Protein AF-A0A539EE21-F1 (afdb_monomer_lite)

Radius of gyration: 23.89 Å; chains: 1; bounding box: 39×32×84 Å

Structure (mmCIF, N/CA/C/O backbone):
data_AF-A0A539EE21-F1
#
_entry.id   AF-A0A539EE21-F1
#
loop_
_atom_site.group_PDB
_atom_site.id
_atom_site.type_symbol
_atom_site.label_atom_id
_atom_site.label_alt_id
_atom_site.label_comp_id
_atom_site.label_asym_id
_atom_site.label_entity_id
_atom_site.label_seq_id
_atom_site.pdbx_PDB_ins_code
_atom_site.Cartn_x
_atom_site.Cartn_y
_atom_site.Cartn_z
_atom_site.occupancy
_atom_site.B_iso_or_equiv
_atom_site.auth_seq_id
_atom_site.auth_comp_id
_atom_site.auth_asym_id
_atom_site.auth_atom_id
_atom_site.pdbx_PDB_model_num
ATOM 1 N N . MET A 1 1 ? 19.973 -22.172 -53.135 1.00 53.59 1 MET A N 1
ATOM 2 C CA . MET A 1 1 ? 18.791 -21.287 -53.219 1.00 53.5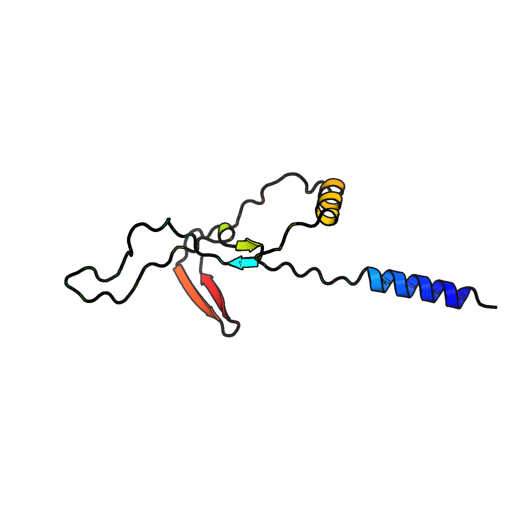9 1 MET A CA 1
ATOM 3 C C . MET A 1 1 ? 18.082 -21.280 -51.858 1.00 53.59 1 MET A C 1
ATOM 5 O O . MET A 1 1 ? 16.941 -21.700 -51.771 1.00 53.59 1 MET A O 1
ATOM 9 N N . SER A 1 2 ? 18.777 -20.885 -50.775 1.00 61.28 2 SER A N 1
ATOM 10 C CA . SER A 1 2 ? 18.301 -21.163 -49.394 1.00 61.28 2 SER A CA 1
ATOM 11 C C . SER A 1 2 ? 18.594 -20.060 -48.361 1.00 61.28 2 SER A C 1
ATOM 13 O O . SER A 1 2 ? 18.146 -20.152 -47.224 1.00 61.28 2 SER A O 1
ATOM 15 N N . TYR A 1 3 ? 19.300 -18.991 -48.745 1.00 65.31 3 TYR A N 1
ATOM 16 C CA . TYR A 1 3 ? 19.628 -17.865 -47.864 1.00 65.31 3 TYR A CA 1
ATOM 17 C C . TYR A 1 3 ? 18.427 -17.055 -47.337 1.00 65.31 3 TYR A C 1
ATOM 19 O O . TYR A 1 3 ? 18.481 -16.678 -46.167 1.00 65.31 3 TYR A O 1
ATOM 27 N N . PRO A 1 4 ? 17.337 -16.800 -48.102 1.00 74.88 4 PRO A N 1
ATOM 28 C CA . PRO A 1 4 ? 16.246 -15.987 -47.569 1.00 74.88 4 PRO A CA 1
ATOM 29 C C . PRO A 1 4 ? 15.528 -16.708 -46.424 1.00 74.88 4 PRO A C 1
ATOM 31 O O . PRO A 1 4 ? 15.284 -16.100 -45.390 1.00 74.88 4 PRO A O 1
ATOM 34 N N . LEU A 1 5 ? 15.281 -18.018 -46.547 1.00 70.38 5 LEU A N 1
ATOM 35 C CA . LEU A 1 5 ? 14.618 -18.811 -45.505 1.00 70.38 5 LEU A CA 1
ATOM 36 C C . LEU A 1 5 ? 15.420 -18.825 -44.192 1.00 70.38 5 LEU A C 1
ATOM 38 O O . LEU A 1 5 ? 14.845 -18.743 -43.111 1.00 70.38 5 LEU A O 1
ATOM 42 N N . MET A 1 6 ? 16.751 -18.881 -44.291 1.00 74.25 6 MET A N 1
ATOM 43 C CA . MET A 1 6 ? 17.645 -18.889 -43.131 1.00 74.25 6 MET A CA 1
ATOM 44 C C . MET A 1 6 ? 17.690 -17.524 -42.423 1.00 74.25 6 MET A C 1
ATOM 46 O O . MET A 1 6 ? 17.744 -17.480 -41.197 1.00 74.25 6 MET A O 1
ATOM 50 N N . LEU A 1 7 ? 17.587 -16.421 -43.175 1.00 77.06 7 LEU A N 1
ATOM 51 C CA . LEU A 1 7 ? 17.524 -15.062 -42.626 1.00 77.06 7 LEU A CA 1
ATOM 52 C C . LEU A 1 7 ? 16.194 -14.796 -41.893 1.00 77.06 7 LEU A C 1
ATOM 54 O O . LEU A 1 7 ? 16.193 -14.259 -40.786 1.00 77.06 7 LEU A O 1
ATOM 58 N N . TRP A 1 8 ? 15.067 -15.231 -42.471 1.00 79.00 8 TRP A N 1
ATOM 59 C CA . TRP A 1 8 ? 13.746 -15.128 -41.836 1.00 79.00 8 TRP A CA 1
ATOM 60 C C . TRP A 1 8 ? 13.654 -15.969 -40.559 1.00 79.00 8 TRP A C 1
ATOM 62 O O . TRP A 1 8 ? 13.082 -15.517 -39.568 1.00 79.00 8 TRP A O 1
ATOM 72 N N . LEU A 1 9 ? 14.270 -17.157 -40.549 1.00 80.38 9 LEU A N 1
ATOM 73 C CA . LEU A 1 9 ? 14.337 -18.005 -39.359 1.00 80.38 9 LEU A CA 1
ATOM 74 C C . LEU A 1 9 ? 15.139 -17.330 -38.232 1.00 80.38 9 LEU A C 1
ATOM 76 O O . LEU A 1 9 ? 14.707 -17.340 -37.082 1.00 80.38 9 LEU A O 1
ATOM 80 N N . GLN A 1 10 ? 16.273 -16.697 -38.558 1.00 80.06 10 GLN A N 1
ATOM 81 C CA . GLN A 1 10 ? 17.087 -15.973 -37.576 1.00 80.06 10 GLN A CA 1
ATOM 82 C C . GLN A 1 10 ? 16.371 -14.740 -37.009 1.00 80.06 10 GLN A C 1
ATOM 84 O O . GLN A 1 10 ? 16.411 -14.524 -35.798 1.00 80.06 10 GLN A O 1
ATOM 89 N N . MET A 1 11 ? 15.666 -13.968 -37.844 1.00 79.38 11 MET A N 1
ATOM 90 C CA . MET A 1 11 ? 14.853 -12.841 -37.367 1.00 79.38 11 MET A CA 1
ATOM 91 C C . MET A 1 11 ? 13.679 -13.301 -36.497 1.00 79.38 11 MET A C 1
ATOM 93 O O . MET A 1 11 ? 13.437 -12.710 -35.447 1.00 79.38 11 MET A O 1
ATOM 97 N N . GLY A 1 12 ? 12.991 -14.381 -36.886 1.00 83.00 12 GLY A N 1
ATOM 98 C CA . GLY A 1 12 ? 11.898 -14.953 -36.098 1.00 83.00 12 GLY A CA 1
ATOM 99 C C . GLY A 1 12 ? 12.360 -15.398 -34.710 1.00 83.00 12 GLY A C 1
ATOM 100 O O . GLY A 1 12 ? 11.768 -15.007 -33.708 1.00 83.00 12 GLY A O 1
ATOM 101 N N . VAL A 1 13 ? 13.470 -16.139 -34.632 1.00 82.69 13 VAL A N 1
ATOM 102 C CA . VAL A 1 13 ? 14.062 -16.562 -33.350 1.00 82.69 13 VAL A CA 1
ATOM 103 C C . VAL A 1 13 ? 14.502 -15.358 -32.512 1.00 82.69 13 VAL A C 1
ATOM 105 O O . VAL A 1 13 ? 14.250 -15.333 -31.309 1.00 82.69 13 VAL A O 1
ATOM 108 N N . GLY A 1 14 ? 15.090 -14.330 -33.133 1.00 82.31 14 GLY A N 1
ATOM 109 C CA . GLY A 1 14 ? 15.463 -13.090 -32.448 1.00 82.31 14 GLY A CA 1
ATOM 110 C C . GLY A 1 14 ? 14.269 -12.379 -31.803 1.00 82.31 14 GLY A C 1
ATOM 111 O O . GLY A 1 14 ? 14.350 -11.977 -30.644 1.00 82.31 14 GLY A O 1
ATOM 112 N N . SER A 1 15 ? 13.138 -12.280 -32.507 1.00 78.81 15 SER A N 1
ATOM 113 C CA . SER A 1 15 ? 11.912 -11.687 -31.956 1.00 78.81 15 SER A CA 1
ATOM 114 C C . SER A 1 15 ? 11.301 -12.513 -30.822 1.00 78.81 15 SER A C 1
ATOM 116 O O . SER A 1 15 ? 10.837 -11.927 -29.846 1.00 78.81 15 SER A O 1
ATOM 118 N N . LEU A 1 16 ? 11.342 -13.849 -30.895 1.00 79.25 16 LEU A N 1
ATOM 119 C CA . LEU A 1 16 ? 10.866 -14.711 -29.804 1.00 79.25 16 LEU A CA 1
ATOM 120 C C . LEU A 1 16 ? 11.726 -14.597 -28.537 1.00 79.25 16 LEU A C 1
ATOM 122 O O . LEU A 1 16 ? 11.200 -14.669 -27.430 1.00 79.25 16 LEU A O 1
ATOM 126 N N . LEU A 1 17 ? 13.037 -14.380 -28.673 1.00 77.62 17 LEU A N 1
ATOM 127 C CA . LEU A 1 17 ? 13.920 -14.183 -27.517 1.00 77.62 17 LEU A CA 1
ATOM 128 C C . LEU A 1 17 ? 13.671 -12.849 -26.795 1.00 77.62 17 LEU A C 1
ATOM 130 O O . LEU A 1 17 ? 14.023 -12.714 -25.625 1.00 77.62 17 LEU A O 1
ATOM 134 N N . LEU A 1 18 ? 13.047 -11.878 -27.466 1.00 77.19 18 LEU A N 1
ATOM 135 C CA . LEU A 1 18 ? 12.712 -10.572 -26.894 1.00 77.19 18 LEU A CA 1
ATOM 136 C C . LEU A 1 18 ? 11.313 -10.533 -26.256 1.00 77.19 18 LEU A C 1
ATOM 138 O O . LEU A 1 18 ? 11.018 -9.602 -25.507 1.00 77.19 18 LEU A O 1
ATOM 142 N N . SER A 1 19 ? 10.457 -11.537 -26.483 1.00 75.94 19 SER A N 1
ATOM 143 C CA . SER A 1 19 ? 9.141 -11.634 -25.840 1.00 75.94 19 SER A CA 1
ATOM 144 C C . SER A 1 19 ? 9.236 -12.309 -24.466 1.00 75.94 19 SER A C 1
ATOM 146 O O . SER A 1 19 ? 8.703 -13.395 -24.245 1.00 75.94 19 SER A O 1
ATOM 148 N N . GLY A 1 20 ? 9.947 -11.681 -23.531 1.00 71.81 20 GLY A N 1
ATOM 149 C CA . GLY A 1 20 ? 9.923 -12.059 -22.118 1.00 71.81 20 GLY A CA 1
ATOM 150 C C . GLY A 1 20 ? 8.856 -11.259 -21.373 1.00 71.81 20 GLY A C 1
ATOM 151 O O . GLY A 1 20 ? 8.891 -10.031 -21.382 1.00 71.81 20 GLY A O 1
ATOM 152 N N . CYS A 1 21 ? 7.908 -11.928 -20.713 1.00 73.50 21 CYS A N 1
ATOM 153 C CA . CYS A 1 21 ? 6.958 -11.248 -19.835 1.00 73.50 21 CYS A CA 1
ATOM 154 C C . CYS A 1 21 ? 7.658 -10.931 -18.505 1.00 73.50 21 CYS A C 1
ATOM 156 O O . CYS A 1 21 ? 7.916 -11.826 -17.701 1.00 73.50 21 CYS A O 1
ATOM 158 N N . ALA A 1 22 ? 8.014 -9.665 -18.290 1.00 66.50 22 ALA A N 1
ATOM 159 C CA . ALA A 1 22 ? 8.557 -9.201 -17.019 1.00 66.50 22 ALA A CA 1
ATOM 160 C C . ALA A 1 22 ? 7.400 -8.943 -16.042 1.00 66.50 22 ALA A C 1
ATOM 162 O O . ALA A 1 22 ? 6.902 -7.825 -15.936 1.00 66.50 22 ALA A O 1
ATOM 163 N N . ALA A 1 23 ? 6.944 -9.991 -15.358 1.00 64.75 23 ALA A N 1
ATOM 164 C CA . ALA A 1 23 ? 6.045 -9.853 -14.218 1.00 64.75 23 ALA A CA 1
ATOM 165 C C . ALA A 1 23 ? 6.889 -9.731 -12.943 1.00 64.75 23 ALA A C 1
ATOM 167 O O . ALA A 1 23 ? 7.651 -10.641 -12.627 1.00 64.75 23 ALA A O 1
ATOM 168 N N . THR A 1 24 ? 6.777 -8.608 -12.236 1.00 66.38 24 THR A N 1
ATOM 169 C CA . THR A 1 24 ? 7.396 -8.413 -10.918 1.00 66.38 24 THR A CA 1
ATOM 170 C C . THR A 1 24 ? 6.349 -8.602 -9.833 1.00 66.38 24 THR A C 1
ATOM 172 O O . THR A 1 24 ? 5.321 -7.919 -9.818 1.00 66.38 24 THR A O 1
ATOM 175 N N . HIS A 1 25 ? 6.594 -9.536 -8.917 1.00 69.12 25 HIS A N 1
ATOM 176 C CA . HIS A 1 25 ? 5.648 -9.849 -7.857 1.00 69.12 25 HIS A CA 1
ATOM 177 C C . HIS A 1 25 ? 5.964 -9.026 -6.600 1.00 69.12 25 HIS A C 1
ATOM 179 O O . HIS A 1 25 ? 7.053 -9.078 -6.034 1.00 69.12 25 HIS A O 1
ATOM 185 N N . HIS A 1 26 ? 4.997 -8.227 -6.153 1.00 72.75 26 HIS A N 1
ATOM 186 C CA . HIS A 1 26 ? 5.122 -7.446 -4.926 1.00 72.75 26 HIS A CA 1
ATOM 187 C C . HIS A 1 26 ? 4.074 -7.920 -3.931 1.00 72.75 26 HIS A C 1
ATOM 189 O O . HIS A 1 26 ? 2.884 -7.966 -4.236 1.00 72.75 26 HIS A O 1
ATOM 195 N N . GLU A 1 27 ? 4.521 -8.258 -2.729 1.00 76.81 27 GLU A N 1
ATOM 196 C CA . GLU A 1 27 ? 3.654 -8.662 -1.633 1.00 76.81 27 GLU A CA 1
ATOM 197 C C . GLU A 1 27 ? 3.469 -7.492 -0.678 1.00 76.81 27 GLU A C 1
ATOM 199 O O . GLU A 1 27 ? 4.442 -6.932 -0.169 1.00 76.81 27 GLU A O 1
ATOM 204 N N . LEU A 1 28 ? 2.213 -7.144 -0.404 1.00 77.81 28 LEU A N 1
ATOM 205 C CA . LEU A 1 28 ? 1.880 -6.179 0.633 1.00 77.81 28 LEU A CA 1
ATOM 206 C C . LEU A 1 28 ? 2.056 -6.845 2.005 1.00 77.81 28 LEU A C 1
ATOM 208 O O . LEU A 1 28 ? 1.387 -7.832 2.313 1.00 77.81 28 LEU A O 1
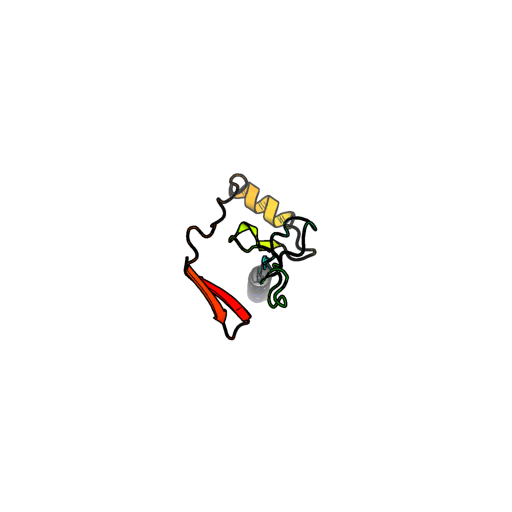ATOM 212 N N . ARG A 1 29 ? 2.956 -6.318 2.836 1.00 81.50 29 ARG A N 1
ATOM 213 C CA . ARG A 1 29 ? 3.223 -6.824 4.186 1.00 81.50 29 ARG A CA 1
ATOM 214 C C . ARG A 1 29 ? 2.932 -5.752 5.227 1.00 81.50 29 ARG A C 1
ATOM 216 O O . ARG A 1 29 ? 3.362 -4.607 5.088 1.00 81.50 29 ARG A O 1
ATOM 223 N N . TYR A 1 30 ? 2.229 -6.145 6.286 1.00 81.12 30 TYR A N 1
ATOM 224 C CA . TYR A 1 30 ? 2.011 -5.282 7.441 1.00 81.12 30 TYR A CA 1
ATOM 225 C C . TYR A 1 30 ? 3.344 -4.865 8.046 1.00 81.12 30 TYR A C 1
ATOM 227 O O . TYR A 1 30 ? 4.230 -5.705 8.233 1.00 81.12 30 TYR A O 1
ATOM 235 N N . ASP A 1 31 ? 3.458 -3.586 8.393 1.00 77.88 31 ASP A N 1
ATOM 236 C CA . ASP A 1 31 ? 4.514 -3.180 9.303 1.00 77.88 31 ASP A CA 1
ATOM 237 C C . ASP A 1 31 ? 4.129 -3.658 10.705 1.00 77.88 31 ASP A C 1
ATOM 239 O O . ASP A 1 31 ? 3.173 -3.177 11.326 1.00 77.88 31 ASP A O 1
ATOM 243 N N . SER A 1 32 ? 4.798 -4.714 11.160 1.00 65.00 32 SER A N 1
ATOM 244 C CA . SER A 1 32 ? 4.614 -5.240 12.501 1.00 65.00 32 SER A CA 1
ATOM 245 C C . SER A 1 32 ? 5.456 -4.392 13.446 1.00 65.00 32 SER A C 1
ATOM 247 O O . SER A 1 32 ? 6.665 -4.610 13.543 1.00 65.00 32 SER A O 1
ATOM 249 N N . MET A 1 33 ? 4.833 -3.457 14.170 1.00 56.59 33 MET A N 1
ATOM 250 C CA . MET A 1 33 ? 5.453 -2.889 15.370 1.00 56.59 33 MET A CA 1
ATOM 251 C C . MET A 1 33 ? 5.810 -4.069 16.282 1.00 56.59 33 MET A C 1
ATOM 253 O O . MET A 1 33 ? 4.925 -4.777 16.764 1.00 56.59 33 MET A O 1
ATOM 257 N N . GLY A 1 34 ? 7.105 -4.383 16.370 1.00 54.44 34 GLY A N 1
ATOM 258 C CA . GLY A 1 34 ? 7.582 -5.708 16.761 1.00 54.44 34 GLY A CA 1
ATOM 259 C C . GLY A 1 34 ? 6.956 -6.201 18.059 1.00 54.44 34 GLY A C 1
ATOM 260 O O . GLY A 1 34 ? 7.065 -5.497 19.049 1.00 54.44 34 GLY A O 1
ATOM 261 N N . GLN A 1 35 ? 6.310 -7.377 18.027 1.00 53.44 35 GLN A N 1
ATOM 262 C CA . GLN A 1 35 ? 5.884 -8.271 19.132 1.00 53.44 35 GLN A CA 1
ATOM 263 C C . GLN A 1 35 ? 5.320 -7.672 20.440 1.00 53.44 35 GLN A C 1
ATOM 265 O O . GLN A 1 35 ? 5.038 -8.419 21.377 1.00 53.44 35 GLN A O 1
ATOM 270 N N . THR A 1 36 ? 5.106 -6.367 20.536 1.00 53.84 36 THR A N 1
ATOM 271 C CA . THR A 1 36 ? 4.920 -5.694 21.816 1.00 53.84 36 THR A CA 1
ATOM 272 C C . THR A 1 36 ? 3.474 -5.247 21.908 1.00 53.84 36 THR A C 1
ATOM 274 O O . THR A 1 36 ? 3.063 -4.258 21.308 1.00 53.84 36 THR A O 1
ATOM 277 N N . SER A 1 37 ? 2.723 -5.990 22.721 1.00 57.78 37 SER A N 1
ATOM 278 C CA . SER A 1 37 ? 1.307 -5.810 23.069 1.00 57.78 37 SER A CA 1
ATOM 279 C C . SER A 1 37 ? 0.325 -6.210 21.966 1.00 57.78 37 SER A C 1
ATOM 281 O O . SER A 1 37 ? 0.172 -5.535 20.954 1.00 57.78 37 SER A O 1
ATOM 283 N N . ALA A 1 38 ? -0.421 -7.291 22.207 1.00 71.00 38 ALA A N 1
ATOM 284 C CA . ALA A 1 38 ? -1.666 -7.565 21.502 1.00 71.00 38 ALA A CA 1
ATOM 285 C C . ALA A 1 38 ? -2.669 -6.449 21.835 1.00 71.00 38 ALA A C 1
ATOM 287 O O . ALA A 1 38 ? -3.467 -6.574 22.763 1.00 71.00 38 ALA A O 1
ATOM 288 N N . VAL A 1 39 ? -2.585 -5.325 21.121 1.00 85.25 39 VAL A N 1
ATOM 289 C CA . VAL A 1 39 ? -3.554 -4.239 21.245 1.00 85.25 39 VAL A CA 1
ATOM 290 C C . VAL A 1 39 ? -4.891 -4.797 20.783 1.00 85.25 39 VAL A C 1
ATOM 292 O O . VAL A 1 39 ? -5.049 -5.212 19.634 1.00 85.25 39 VAL A O 1
ATOM 295 N N . VAL A 1 40 ? -5.836 -4.870 21.708 1.00 89.81 40 VAL A N 1
ATOM 296 C CA . VAL A 1 40 ? -7.180 -5.381 21.467 1.00 89.81 40 VAL A CA 1
ATOM 297 C C . VAL A 1 40 ? -8.215 -4.301 21.741 1.00 89.81 40 VAL A C 1
ATOM 299 O O . VAL A 1 40 ? -7.964 -3.353 22.483 1.00 89.81 40 VAL A O 1
ATOM 302 N N . TRP A 1 41 ? -9.380 -4.425 21.120 1.00 89.69 41 TRP A N 1
ATOM 303 C CA . TRP A 1 41 ? -10.492 -3.510 21.331 1.00 89.69 41 TRP A CA 1
ATOM 304 C C . TRP A 1 41 ? -11.820 -4.274 21.390 1.00 89.69 41 TRP A C 1
ATOM 306 O O . TRP A 1 41 ? -12.050 -5.137 20.537 1.00 89.69 41 TRP A O 1
ATOM 316 N N . PRO A 1 42 ? -12.729 -3.961 22.327 1.00 93.44 42 PRO A N 1
ATOM 317 C CA . PRO A 1 42 ? -12.537 -3.085 23.487 1.00 93.44 42 PRO A CA 1
ATOM 318 C C . PRO A 1 42 ? -11.500 -3.629 24.485 1.00 93.44 42 PRO A C 1
ATOM 320 O O . PRO A 1 42 ? -11.117 -4.798 24.419 1.00 93.44 42 PRO A O 1
ATOM 323 N N . GLN A 1 43 ? -11.023 -2.764 25.380 1.00 90.19 43 GLN A N 1
ATOM 324 C CA . GLN A 1 43 ? -10.190 -3.169 26.517 1.00 90.19 43 GLN A CA 1
ATOM 325 C C . GLN A 1 43 ? -11.065 -3.767 27.631 1.00 90.19 43 GLN A C 1
ATOM 327 O O . GLN A 1 43 ? -12.272 -3.525 27.681 1.00 90.19 43 GLN A O 1
ATOM 332 N N . ALA A 1 44 ? -10.451 -4.530 28.540 1.00 89.44 44 ALA A N 1
ATOM 333 C CA . ALA A 1 44 ? -11.147 -5.054 29.714 1.00 89.44 44 ALA A CA 1
ATOM 334 C C . ALA A 1 44 ? -11.839 -3.912 30.496 1.00 89.44 44 ALA A C 1
ATOM 336 O O . ALA A 1 44 ? -11.274 -2.819 30.587 1.00 89.44 44 ALA A O 1
ATOM 337 N N . PRO A 1 45 ? -13.035 -4.137 31.074 1.00 92.62 45 PRO A N 1
ATOM 338 C CA . PRO A 1 45 ? -13.688 -5.429 31.327 1.00 92.62 45 PRO A CA 1
ATOM 339 C C . PRO A 1 45 ? -14.532 -5.981 30.166 1.00 92.62 45 PRO A C 1
ATOM 341 O O . PRO A 1 45 ? -15.049 -7.093 30.262 1.00 92.62 45 PRO A O 1
ATOM 344 N N . GLU A 1 46 ? -14.695 -5.227 29.082 1.00 93.25 46 GLU A N 1
ATOM 345 C CA . GLU A 1 46 ? -15.466 -5.672 27.924 1.00 93.25 46 GLU A CA 1
ATOM 346 C C . GLU A 1 46 ? -14.721 -6.763 27.134 1.00 93.25 46 GLU A C 1
ATOM 348 O O . GLU A 1 46 ? -13.489 -6.803 27.084 1.00 93.25 46 GLU A O 1
ATOM 353 N N . GLN A 1 47 ? -15.467 -7.676 26.502 1.00 94.00 47 GLN A N 1
ATOM 354 C CA . GLN A 1 47 ? -14.871 -8.736 25.688 1.00 94.00 47 GLN A CA 1
ATOM 355 C C . GLN A 1 47 ? -14.274 -8.150 24.402 1.00 94.00 47 GLN A C 1
ATOM 357 O O . GLN A 1 47 ? -14.999 -7.613 23.562 1.00 94.00 47 GLN A O 1
ATOM 362 N N . ALA A 1 48 ? -12.962 -8.316 24.227 1.00 93.69 48 ALA A N 1
ATOM 363 C CA . ALA A 1 48 ? -12.247 -7.915 23.022 1.00 93.69 48 ALA A CA 1
ATOM 364 C C . ALA A 1 48 ? -12.817 -8.584 21.757 1.00 93.69 48 ALA A C 1
ATOM 366 O O . ALA A 1 48 ? -13.016 -9.798 21.714 1.00 93.69 48 ALA A O 1
ATOM 367 N N . ARG A 1 49 ? -13.034 -7.786 20.705 1.00 93.31 49 ARG A N 1
ATOM 368 C CA . ARG A 1 49 ? -13.566 -8.224 19.399 1.00 93.31 49 ARG A CA 1
ATOM 369 C C . ARG A 1 49 ? -12.585 -8.020 18.255 1.00 93.31 49 ARG A C 1
ATOM 371 O O . ARG A 1 49 ? -12.656 -8.717 17.250 1.00 93.31 49 ARG A O 1
ATOM 378 N N . TYR A 1 50 ? -11.671 -7.072 18.412 1.00 89.00 50 TYR A N 1
ATOM 379 C CA . TYR A 1 50 ? -10.685 -6.722 17.406 1.00 89.00 50 TYR A CA 1
ATOM 380 C C . TYR A 1 50 ? -9.291 -6.835 18.001 1.00 89.00 50 TYR A C 1
ATOM 382 O O . TYR A 1 50 ? -9.076 -6.515 19.169 1.00 89.00 50 TYR A O 1
ATOM 390 N N . ARG A 1 51 ? -8.341 -7.280 17.181 1.00 87.06 51 ARG A N 1
ATOM 391 C CA . ARG A 1 51 ? -6.917 -7.321 17.506 1.00 87.06 51 ARG A CA 1
ATOM 392 C C . ARG A 1 51 ? -6.169 -6.538 16.444 1.00 87.06 51 ARG A C 1
ATOM 394 O O . ARG A 1 51 ? -6.363 -6.778 15.255 1.00 87.06 51 ARG A O 1
ATOM 401 N N . PHE A 1 52 ? -5.297 -5.644 16.877 1.00 84.44 52 PHE A N 1
ATOM 402 C CA . PHE A 1 52 ? -4.371 -4.956 15.999 1.00 84.44 52 PHE A CA 1
ATOM 403 C C . PHE A 1 52 ? -3.349 -5.952 15.444 1.00 84.44 52 PHE A C 1
ATOM 405 O O . PHE A 1 52 ? -2.706 -6.680 16.201 1.00 84.44 52 PHE A O 1
ATOM 412 N N . VAL A 1 53 ? -3.225 -6.006 14.119 1.00 81.44 53 VAL A N 1
ATOM 413 C CA . VAL A 1 53 ? -2.328 -6.941 13.414 1.00 81.44 53 VAL A CA 1
ATOM 414 C C . VAL A 1 53 ? -1.168 -6.241 12.701 1.00 81.44 53 VAL A C 1
ATOM 416 O O . VAL A 1 53 ? -0.275 -6.916 12.199 1.00 81.44 53 VAL A O 1
ATOM 419 N N . GLY A 1 54 ? -1.157 -4.907 12.689 1.00 82.19 54 GLY A N 1
ATOM 420 C CA . GLY A 1 54 ? -0.142 -4.083 12.039 1.00 82.19 54 GLY A CA 1
ATOM 421 C C . GLY A 1 54 ? -0.761 -2.951 11.224 1.00 82.19 54 GLY A C 1
ATOM 422 O O . GLY A 1 54 ? -1.977 -2.749 11.244 1.00 82.19 54 GLY A O 1
ATOM 423 N N . GLN A 1 55 ? 0.090 -2.218 10.508 1.00 80.50 55 GLN A N 1
ATOM 424 C CA . GLN A 1 55 ? -0.307 -1.047 9.728 1.00 80.50 55 GLN A CA 1
ATOM 425 C C . GLN A 1 55 ? 0.061 -1.196 8.247 1.00 80.50 55 GLN A C 1
ATOM 427 O O . GLN A 1 55 ? 1.062 -1.827 7.899 1.00 80.50 55 GLN A O 1
ATOM 432 N N . LEU A 1 56 ? -0.773 -0.601 7.390 1.00 82.19 56 LEU A N 1
ATOM 433 C CA . LEU A 1 56 ? -0.523 -0.379 5.969 1.00 82.19 56 LEU A CA 1
ATOM 434 C C . LEU A 1 56 ? -0.522 1.133 5.727 1.00 82.19 56 LEU A C 1
ATOM 436 O O . LEU A 1 56 ? -1.528 1.800 5.950 1.00 82.19 56 LEU A O 1
ATOM 440 N N . THR A 1 57 ? 0.621 1.665 5.330 1.00 80.62 57 THR A N 1
ATOM 441 C CA . THR A 1 57 ? 0.914 3.082 5.093 1.00 80.62 57 THR A CA 1
ATOM 442 C C . THR A 1 57 ? 1.089 3.401 3.612 1.00 80.62 57 THR A C 1
ATOM 444 O O . THR A 1 57 ? 0.918 4.553 3.235 1.00 80.62 57 THR A O 1
ATOM 447 N N . GLY A 1 58 ? 1.382 2.423 2.751 1.00 80.31 58 GLY A N 1
ATOM 448 C CA . GLY A 1 58 ? 1.466 2.628 1.303 1.00 80.31 58 GLY A CA 1
ATOM 449 C C . GLY A 1 58 ? 2.578 1.816 0.654 1.00 80.31 58 GLY A C 1
ATOM 450 O O . GLY A 1 58 ? 2.732 0.625 0.927 1.00 80.31 58 GLY A O 1
ATOM 451 N N . GLU A 1 59 ? 3.354 2.455 -0.226 1.00 78.50 59 GLU A N 1
ATOM 452 C CA . GLU A 1 59 ? 4.332 1.754 -1.064 1.00 78.50 59 GLU A CA 1
ATOM 453 C C . GLU A 1 59 ? 5.434 1.035 -0.273 1.00 78.50 59 GLU A C 1
ATOM 455 O O . GLU A 1 59 ? 5.953 0.005 -0.699 1.00 78.50 59 GLU A O 1
ATOM 460 N N . GLU A 1 60 ? 5.754 1.528 0.920 1.00 80.19 60 GLU A N 1
ATOM 461 C CA . GLU A 1 60 ? 6.747 0.922 1.810 1.00 80.19 60 GLU A CA 1
ATOM 462 C C . GLU A 1 60 ? 6.339 -0.449 2.369 1.00 80.19 60 GLU A C 1
ATOM 464 O O . GLU A 1 60 ? 7.201 -1.235 2.781 1.00 80.19 60 GLU A O 1
ATOM 469 N N . ASN A 1 61 ? 5.041 -0.769 2.341 1.00 80.50 61 ASN A N 1
ATOM 470 C CA . ASN A 1 61 ? 4.538 -2.089 2.700 1.00 80.50 61 ASN A CA 1
ATOM 471 C C . ASN A 1 61 ? 4.774 -3.123 1.601 1.00 80.50 61 ASN A C 1
ATOM 473 O O . ASN A 1 61 ? 4.723 -4.319 1.894 1.00 80.50 61 ASN A O 1
ATOM 477 N N . PHE A 1 62 ? 5.043 -2.709 0.357 1.00 79.75 62 PHE A N 1
ATOM 478 C CA . PHE A 1 62 ? 5.391 -3.659 -0.691 1.00 79.75 62 PHE A CA 1
ATOM 479 C C . PHE A 1 62 ? 6.810 -4.170 -0.477 1.00 79.75 62 PHE A C 1
ATOM 481 O O . PHE A 1 62 ? 7.799 -3.435 -0.478 1.00 79.75 62 PHE A O 1
ATOM 488 N N . ARG A 1 63 ? 6.913 -5.483 -0.311 1.00 73.94 63 ARG A N 1
ATOM 489 C CA . ARG A 1 63 ? 8.177 -6.205 -0.325 1.00 73.94 63 ARG A CA 1
ATOM 490 C C . ARG A 1 63 ? 8.231 -7.046 -1.591 1.00 73.94 63 ARG A C 1
ATOM 492 O O . ARG A 1 63 ? 7.214 -7.572 -2.038 1.00 73.94 63 ARG A O 1
ATOM 499 N N . LEU A 1 64 ? 9.430 -7.180 -2.149 1.00 71.06 64 LEU A N 1
ATOM 500 C CA . LEU A 1 64 ? 9.690 -8.191 -3.170 1.00 71.06 64 LEU A CA 1
ATOM 501 C C . LEU A 1 64 ? 9.309 -9.567 -2.610 1.00 71.06 64 LEU A C 1
ATOM 503 O O . LEU A 1 64 ? 9.545 -9.834 -1.422 1.00 71.06 64 LEU A O 1
ATOM 507 N N . GLY A 1 65 ? 8.706 -10.412 -3.449 1.00 65.75 65 GLY A N 1
ATOM 508 C CA . GLY A 1 65 ? 8.322 -11.767 -3.064 1.00 65.75 65 GLY A CA 1
ATOM 509 C C . GLY A 1 65 ? 9.506 -12.551 -2.488 1.00 65.75 65 GLY A C 1
ATOM 510 O O . GLY A 1 65 ? 10.675 -12.286 -2.790 1.00 65.75 65 GLY A O 1
ATOM 511 N N . ALA A 1 66 ? 9.229 -13.524 -1.617 1.00 54.34 66 ALA A N 1
ATOM 51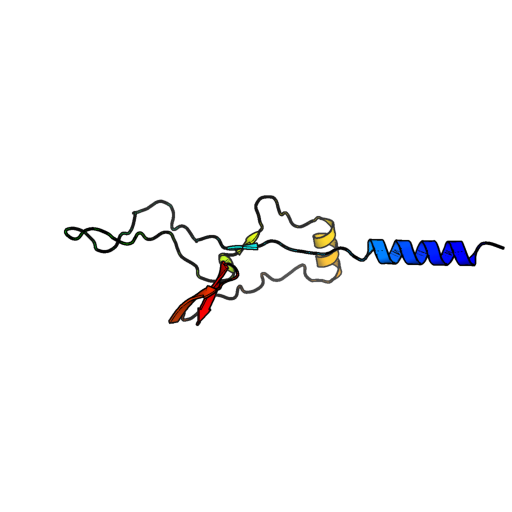2 C CA . ALA A 1 66 ? 10.286 -14.339 -1.022 1.00 54.34 66 ALA A CA 1
ATOM 513 C C . ALA A 1 66 ? 11.090 -15.071 -2.121 1.00 54.34 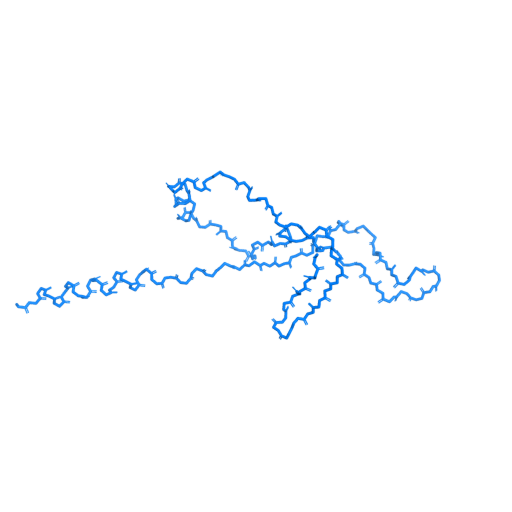66 ALA A C 1
ATOM 515 O O . ALA A 1 66 ? 10.571 -15.955 -2.793 1.00 54.34 66 ALA A O 1
ATOM 516 N N . GLY A 1 67 ? 12.364 -14.699 -2.300 1.00 55.72 67 GLY A N 1
ATOM 517 C CA . GLY A 1 67 ? 13.259 -15.270 -3.319 1.00 55.72 67 GLY A CA 1
ATOM 518 C C . GLY A 1 67 ? 13.482 -14.392 -4.555 1.00 55.72 67 GLY A C 1
ATOM 519 O O . GLY A 1 67 ? 14.381 -14.678 -5.345 1.00 55.72 67 GLY A O 1
ATOM 520 N N . GLU A 1 68 ? 12.747 -13.290 -4.692 1.00 60.44 68 GLU A N 1
ATOM 521 C CA . GLU A 1 68 ? 12.889 -12.349 -5.801 1.00 60.44 68 GLU A CA 1
ATOM 522 C C . GLU A 1 68 ? 14.047 -11.383 -5.505 1.00 60.44 68 GLU A C 1
ATOM 524 O O . GLU A 1 68 ? 13.944 -10.440 -4.719 1.00 60.44 68 GLU A O 1
ATOM 529 N N . ARG A 1 69 ? 15.215 -11.669 -6.088 1.00 63.56 69 ARG A N 1
ATOM 530 C CA . ARG A 1 69 ? 16.357 -10.748 -6.106 1.00 63.56 69 ARG A CA 1
ATOM 531 C C . ARG A 1 69 ? 16.419 -10.071 -7.461 1.00 63.56 69 ARG A C 1
ATOM 533 O O . ARG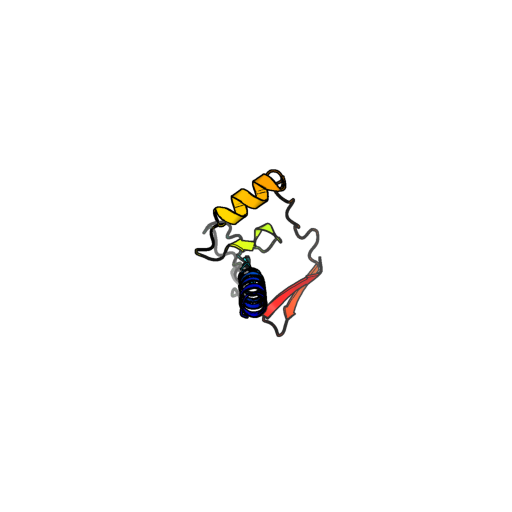 A 1 69 ? 16.200 -10.706 -8.490 1.00 63.56 69 ARG A O 1
ATOM 540 N N . GLU A 1 70 ? 16.780 -8.795 -7.455 1.00 68.81 70 GLU A N 1
ATOM 541 C CA . GLU A 1 70 ? 17.080 -8.076 -8.685 1.00 68.81 70 GLU A CA 1
ATOM 542 C C . GLU A 1 70 ? 18.159 -8.828 -9.482 1.00 68.81 70 GLU A C 1
ATOM 544 O O . GLU A 1 70 ? 19.221 -9.168 -8.951 1.00 68.81 70 GLU A O 1
ATOM 549 N N . SER A 1 71 ? 17.880 -9.128 -10.752 1.00 74.75 71 SER A N 1
ATOM 550 C CA . SER A 1 71 ? 18.818 -9.862 -11.597 1.00 74.75 71 SER A CA 1
ATOM 551 C C . SER A 1 71 ? 20.050 -9.006 -11.913 1.00 74.75 71 SER A C 1
ATOM 553 O O . SER A 1 71 ? 19.963 -7.790 -12.101 1.00 74.75 71 SER A O 1
ATOM 555 N N . LEU A 1 72 ? 21.224 -9.641 -12.014 1.00 79.69 72 LEU A N 1
ATOM 556 C CA . LEU A 1 72 ? 22.475 -8.944 -12.351 1.00 79.69 72 LEU A CA 1
ATOM 557 C C . LEU A 1 72 ? 22.387 -8.215 -13.704 1.00 79.69 72 LEU A C 1
ATOM 559 O O . LEU A 1 72 ? 22.929 -7.121 -13.848 1.00 79.69 72 LEU A O 1
ATOM 563 N N . GLY A 1 73 ? 21.663 -8.790 -14.670 1.00 81.62 73 GLY A N 1
ATOM 564 C CA . GLY A 1 73 ? 21.418 -8.171 -15.974 1.00 81.62 73 GLY A CA 1
ATOM 565 C C . GLY A 1 73 ? 20.575 -6.899 -15.879 1.00 81.62 73 GLY A C 1
ATOM 566 O O . GLY A 1 73 ? 20.938 -5.884 -16.470 1.00 81.62 73 GLY A O 1
ATOM 567 N N . LEU A 1 74 ? 19.502 -6.907 -15.077 1.00 80.44 74 LEU A N 1
ATOM 568 C CA . LEU A 1 74 ? 18.680 -5.713 -14.862 1.00 80.44 74 LEU A CA 1
ATOM 569 C C . LEU A 1 74 ? 19.490 -4.600 -14.188 1.00 80.44 74 LEU A C 1
ATOM 571 O O . LEU A 1 74 ? 19.375 -3.439 -14.575 1.00 80.44 74 LEU A O 1
ATOM 575 N N . ARG A 1 75 ? 20.370 -4.954 -13.245 1.00 81.44 75 ARG A N 1
ATOM 576 C CA . ARG A 1 75 ? 21.286 -4.003 -12.604 1.00 81.44 75 ARG A CA 1
ATOM 577 C C . ARG A 1 75 ? 22.267 -3.374 -13.601 1.00 81.44 75 ARG A C 1
ATOM 579 O O . ARG A 1 75 ? 22.488 -2.166 -13.544 1.00 81.44 75 ARG A O 1
ATOM 586 N N . ALA A 1 76 ? 22.824 -4.161 -14.524 1.00 85.00 76 ALA A N 1
ATOM 587 C CA . ALA A 1 76 ? 23.713 -3.661 -15.575 1.00 85.00 76 ALA A CA 1
ATOM 588 C C . ALA A 1 76 ? 22.986 -2.724 -16.554 1.00 85.00 76 ALA A C 1
ATOM 590 O O . ALA A 1 76 ? 23.513 -1.668 -16.893 1.00 85.00 76 ALA A O 1
ATOM 591 N N . ILE A 1 77 ? 21.753 -3.062 -16.951 1.00 84.81 77 ILE A N 1
ATOM 592 C CA . ILE A 1 77 ? 20.920 -2.199 -17.802 1.00 84.81 77 ILE A CA 1
ATOM 593 C C . ILE A 1 77 ? 20.584 -0.900 -17.071 1.00 84.81 77 ILE A C 1
ATOM 595 O O . ILE A 1 77 ? 20.791 0.169 -17.630 1.00 84.81 77 ILE A O 1
ATOM 599 N N . LYS A 1 78 ? 20.127 -0.966 -15.812 1.00 83.88 78 LYS A N 1
ATOM 600 C CA . LYS A 1 78 ? 19.838 0.223 -14.993 1.00 83.88 78 LYS A CA 1
ATOM 601 C C . LYS A 1 78 ? 21.053 1.134 -14.854 1.00 83.88 78 LYS A C 1
ATOM 603 O O . LYS A 1 78 ? 20.902 2.349 -14.915 1.00 83.88 78 LYS A O 1
ATOM 608 N N . TRP A 1 79 ? 22.245 0.560 -14.700 1.00 87.25 79 TRP A N 1
ATOM 609 C CA . TRP A 1 79 ? 23.492 1.318 -14.721 1.00 87.25 79 TRP A CA 1
ATOM 610 C C . TRP A 1 79 ? 23.738 1.979 -16.084 1.00 87.25 79 TRP A C 1
ATOM 612 O O . TRP A 1 79 ? 23.990 3.180 -16.128 1.00 87.25 79 TRP A O 1
ATOM 622 N N . LEU A 1 80 ? 23.581 1.232 -17.182 1.00 87.31 80 LEU A N 1
ATOM 623 C CA . LEU A 1 80 ? 23.775 1.730 -18.547 1.00 87.31 80 LEU A CA 1
ATOM 624 C C . LEU A 1 80 ? 22.822 2.883 -18.896 1.00 87.31 80 LEU A C 1
ATOM 626 O O . LEU A 1 80 ? 23.240 3.856 -19.513 1.00 87.31 80 LEU A O 1
ATOM 630 N N . VAL A 1 81 ? 21.553 2.788 -18.488 1.00 88.81 81 VAL A N 1
ATOM 631 C CA . VAL A 1 81 ? 20.535 3.819 -18.752 1.00 88.81 81 VAL A CA 1
ATOM 632 C C . VAL A 1 81 ? 20.505 4.933 -17.697 1.00 88.81 81 VAL A C 1
ATOM 634 O O . VAL A 1 81 ? 19.610 5.772 -17.720 1.00 88.81 81 VAL A O 1
ATOM 637 N N . GLY A 1 82 ? 21.452 4.953 -16.753 1.00 83.31 82 GLY A N 1
ATOM 638 C CA . GLY A 1 82 ? 21.548 6.007 -15.737 1.00 83.31 82 GLY A CA 1
ATOM 639 C C . GLY A 1 82 ? 20.466 5.965 -14.650 1.00 83.31 82 GLY A C 1
ATOM 640 O O . GLY A 1 82 ? 20.360 6.895 -13.858 1.00 83.31 82 GLY A O 1
ATOM 641 N N . LEU A 1 83 ? 19.706 4.871 -14.537 1.00 79.25 83 LEU A N 1
ATOM 642 C CA . LEU A 1 83 ? 18.717 4.638 -13.473 1.00 79.25 83 LEU A CA 1
ATOM 643 C C . LEU A 1 83 ? 19.358 4.192 -12.145 1.00 79.25 83 LEU A C 1
ATOM 645 O O . LEU A 1 83 ? 18.669 3.739 -11.233 1.00 79.25 83 LEU A O 1
ATOM 649 N N . ALA A 1 84 ? 20.684 4.286 -12.028 1.00 67.31 84 ALA A N 1
ATOM 650 C CA . ALA A 1 84 ? 21.438 3.825 -10.866 1.00 67.31 84 ALA A CA 1
ATOM 651 C C . ALA A 1 84 ? 21.257 4.691 -9.607 1.00 67.31 84 ALA A C 1
ATOM 653 O O . ALA A 1 84 ? 21.692 4.272 -8.536 1.00 67.31 84 ALA A O 1
ATOM 654 N N . SER A 1 85 ? 20.653 5.881 -9.700 1.00 60.28 85 SER A N 1
ATOM 655 C CA . SER A 1 85 ? 20.590 6.800 -8.563 1.00 60.28 85 SER A CA 1
ATOM 656 C C . SER A 1 85 ? 19.229 7.465 -8.417 1.00 60.28 85 SER A C 1
ATOM 658 O O . SER A 1 85 ? 18.799 8.252 -9.256 1.00 60.28 85 SER A O 1
ATOM 660 N N . GLY A 1 86 ? 18.579 7.132 -7.308 1.00 56.28 86 GLY A N 1
ATOM 661 C CA . GLY A 1 86 ? 17.323 7.700 -6.848 1.00 56.28 86 GLY A CA 1
ATOM 662 C C . GLY A 1 86 ? 16.541 6.636 -6.098 1.00 56.28 86 GLY A C 1
ATOM 663 O O . GLY A 1 86 ? 15.958 5.748 -6.715 1.00 56.28 86 GLY A O 1
ATOM 664 N N . LYS A 1 87 ? 16.516 6.698 -4.759 1.00 58.47 87 LYS A N 1
ATOM 665 C CA . LYS A 1 87 ? 15.428 6.037 -4.031 1.00 58.47 87 LYS A CA 1
ATOM 666 C C . LYS A 1 87 ? 14.158 6.735 -4.507 1.00 58.47 87 LYS A C 1
ATOM 668 O O . LYS A 1 87 ? 14.011 7.925 -4.239 1.00 58.47 87 LYS A O 1
ATOM 673 N N . ALA A 1 88 ? 13.310 6.035 -5.261 1.00 63.62 88 ALA A N 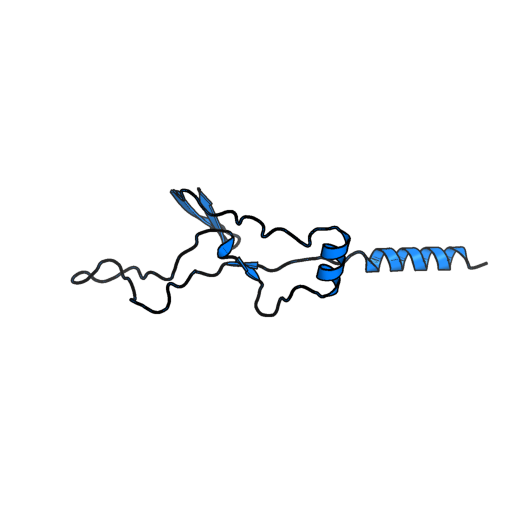1
ATOM 674 C CA . ALA A 1 88 ? 11.985 6.544 -5.582 1.00 63.62 88 ALA A CA 1
ATOM 675 C C . ALA A 1 88 ? 11.330 6.965 -4.264 1.00 63.62 88 ALA A C 1
ATOM 677 O O . ALA A 1 88 ? 11.390 6.212 -3.289 1.00 63.62 88 ALA A O 1
ATOM 678 N N . THR A 1 89 ? 10.806 8.188 -4.200 1.00 66.19 89 THR A N 1
ATOM 679 C CA . THR A 1 89 ? 10.052 8.634 -3.030 1.00 66.19 89 THR A CA 1
ATOM 680 C C . THR A 1 89 ? 8.793 7.777 -2.979 1.00 66.19 89 THR A C 1
ATOM 682 O O . THR A 1 89 ? 7.987 7.890 -3.903 1.00 66.19 89 THR A O 1
ATOM 685 N N . PRO A 1 90 ? 8.648 6.885 -1.982 1.00 69.31 90 PRO A N 1
ATOM 686 C CA . PRO A 1 90 ? 7.509 5.987 -1.943 1.00 69.31 90 PRO A CA 1
ATOM 687 C C . PRO A 1 90 ? 6.234 6.812 -1.800 1.00 69.31 90 PRO A C 1
ATOM 689 O O . PRO A 1 90 ? 6.193 7.767 -1.020 1.00 69.31 90 PRO A O 1
ATOM 692 N N . ASN A 1 91 ? 5.202 6.452 -2.553 1.00 76.38 91 ASN A N 1
ATOM 693 C CA . ASN A 1 91 ? 3.886 7.035 -2.368 1.00 76.38 91 ASN A CA 1
ATOM 694 C C . ASN A 1 91 ? 3.289 6.502 -1.058 1.00 76.38 91 ASN A C 1
ATOM 696 O O . ASN A 1 91 ? 2.975 5.314 -0.928 1.00 76.38 91 ASN A O 1
ATOM 700 N N . ILE A 1 92 ? 3.198 7.382 -0.067 1.00 83.12 92 ILE A N 1
ATOM 701 C CA . ILE A 1 92 ? 2.643 7.077 1.250 1.00 83.12 92 ILE A CA 1
ATOM 702 C C . ILE A 1 92 ? 1.264 7.714 1.340 1.00 83.12 92 ILE A C 1
ATOM 704 O O . ILE A 1 92 ? 1.095 8.873 0.957 1.00 83.12 92 ILE A O 1
ATOM 708 N N . LEU A 1 93 ? 0.312 6.955 1.881 1.00 84.12 93 LEU A N 1
ATOM 709 C CA . LEU A 1 93 ? -1.033 7.424 2.181 1.00 84.12 93 LEU A CA 1
ATOM 710 C C . LEU A 1 93 ? -0.951 8.636 3.110 1.00 84.12 93 LEU A C 1
ATOM 712 O O . LEU A 1 93 ? -0.329 8.583 4.174 1.00 84.12 93 LEU A O 1
ATOM 716 N N . GLN A 1 94 ? -1.559 9.738 2.698 1.00 84.62 94 GLN A N 1
ATOM 717 C CA . GLN A 1 94 ? -1.519 10.994 3.433 1.00 84.62 94 GLN A CA 1
ATOM 718 C C . GLN A 1 94 ? -2.673 11.106 4.433 1.00 84.62 94 GLN A C 1
ATOM 720 O O . GLN A 1 94 ? -2.466 11.564 5.560 1.00 84.62 94 GLN A O 1
ATOM 725 N N . ARG A 1 95 ? -3.898 10.752 4.022 1.00 87.06 95 ARG A N 1
ATOM 726 C CA . ARG A 1 95 ? -5.147 10.951 4.775 1.00 87.06 95 ARG A CA 1
ATOM 727 C C . ARG A 1 95 ? -6.200 9.874 4.460 1.00 87.06 95 ARG A C 1
ATOM 729 O O . ARG A 1 95 ? -7.339 10.224 4.155 1.00 87.06 95 ARG A O 1
ATOM 736 N N . PRO A 1 96 ? -5.912 8.582 4.671 1.00 84.94 96 PRO A N 1
ATOM 737 C CA . PRO A 1 96 ? -6.851 7.514 4.350 1.00 84.94 96 PRO A CA 1
ATOM 738 C C . PRO A 1 96 ? -8.182 7.683 5.094 1.00 84.94 96 PRO A C 1
ATOM 740 O O . PRO A 1 96 ? -8.240 7.648 6.323 1.00 84.94 96 PRO A O 1
ATOM 743 N N . GLN A 1 97 ? -9.259 7.868 4.331 1.00 88.69 97 GLN A N 1
ATOM 744 C CA . GLN A 1 97 ? -10.625 8.043 4.837 1.00 88.69 97 GLN A CA 1
ATOM 745 C C . GLN A 1 97 ? -11.396 6.719 4.923 1.00 88.69 97 GLN A C 1
ATOM 747 O O . GLN A 1 97 ? -12.372 6.613 5.665 1.00 88.69 97 GLN A O 1
ATOM 752 N N . GLY A 1 98 ? -10.978 5.698 4.172 1.00 86.44 98 GLY A N 1
ATOM 753 C CA . GLY A 1 98 ? -11.681 4.422 4.099 1.00 86.44 98 GLY A CA 1
ATOM 754 C C . GLY A 1 98 ? -11.013 3.425 3.162 1.00 86.44 98 GLY A C 1
ATOM 755 O O . GLY A 1 98 ? -10.102 3.766 2.411 1.00 86.44 98 GLY A O 1
ATOM 756 N N . GLY A 1 99 ? -11.471 2.175 3.203 1.00 88.44 99 GLY A N 1
ATOM 757 C CA . GLY A 1 99 ? -10.995 1.133 2.303 1.00 88.44 99 GLY A CA 1
ATOM 758 C C . GLY A 1 99 ? -11.960 -0.041 2.174 1.00 88.44 99 GLY A C 1
ATOM 759 O O . GLY A 1 99 ? -12.870 -0.205 2.985 1.00 88.44 99 GLY A O 1
ATOM 760 N N . THR A 1 100 ? -11.776 -0.844 1.129 1.00 91.06 100 THR A N 1
ATOM 761 C CA . THR A 1 100 ? -12.598 -2.024 0.830 1.00 91.06 100 THR A CA 1
ATOM 762 C C . THR A 1 100 ? -11.781 -3.104 0.123 1.00 91.06 100 THR A C 1
ATOM 764 O O . THR A 1 100 ? -10.732 -2.820 -0.454 1.00 91.06 100 THR A O 1
ATOM 767 N N . VAL A 1 101 ? -12.263 -4.346 0.155 1.00 90.62 101 VAL A N 1
ATOM 768 C CA . VAL A 1 101 ? -11.681 -5.463 -0.597 1.00 90.62 101 VAL A CA 1
ATOM 769 C C . VAL A 1 101 ? -12.520 -5.690 -1.850 1.00 90.62 101 VAL A C 1
ATOM 771 O O . VAL A 1 101 ? -13.729 -5.906 -1.760 1.00 90.62 101 VAL A O 1
ATOM 774 N N . GLY A 1 102 ? -11.888 -5.616 -3.020 1.00 90.81 102 GLY A N 1
ATOM 775 C CA . GLY A 1 102 ? -12.541 -5.917 -4.290 1.00 90.81 102 GLY A CA 1
ATOM 776 C C . GLY A 1 102 ? -12.749 -7.413 -4.498 1.00 90.81 102 GLY A C 1
ATOM 777 O O . GLY A 1 102 ? -12.158 -8.257 -3.824 1.00 90.81 102 GLY A O 1
ATOM 778 N N . SER A 1 103 ? -13.566 -7.761 -5.491 1.00 93.44 103 SER A N 1
ATOM 779 C CA . SER A 1 103 ? -13.800 -9.157 -5.884 1.00 93.44 103 SER A CA 1
ATOM 780 C C . SER A 1 103 ? -12.548 -9.870 -6.404 1.00 93.44 103 SER A C 1
ATOM 782 O O . SER A 1 103 ? -12.519 -11.094 -6.459 1.00 93.44 103 SER A O 1
ATOM 784 N N . ASP A 1 104 ? -11.520 -9.119 -6.795 1.00 90.44 104 ASP A N 1
ATOM 785 C CA . ASP A 1 104 ? -10.212 -9.621 -7.217 1.00 90.44 104 ASP A CA 1
ATOM 786 C C . ASP A 1 104 ? -9.237 -9.839 -6.042 1.00 90.44 104 ASP A C 1
ATOM 788 O O . ASP A 1 104 ? -8.075 -10.182 -6.256 1.00 90.44 104 ASP A O 1
ATOM 792 N N . GLY A 1 105 ? -9.696 -9.630 -4.802 1.00 82.50 105 GLY A N 1
ATOM 793 C CA . GLY A 1 105 ? -8.892 -9.767 -3.591 1.00 82.50 105 GLY A CA 1
ATOM 794 C C . GLY A 1 105 ? -7.941 -8.598 -3.330 1.00 82.50 105 GLY A C 1
ATOM 795 O O . GLY A 1 105 ? -7.154 -8.665 -2.384 1.00 82.50 105 GLY A O 1
ATOM 796 N N . ARG A 1 106 ? -7.993 -7.521 -4.127 1.00 83.38 106 ARG A N 1
ATOM 797 C CA . ARG A 1 106 ? -7.194 -6.314 -3.882 1.00 83.38 106 ARG A CA 1
ATOM 798 C C . ARG A 1 106 ? -7.826 -5.441 -2.810 1.00 83.38 106 ARG A C 1
ATOM 800 O O . ARG A 1 106 ? -9.047 -5.363 -2.685 1.00 83.38 106 ARG A O 1
ATOM 807 N N . ILE A 1 107 ? -6.974 -4.741 -2.068 1.00 83.69 107 ILE A N 1
ATOM 808 C CA . ILE A 1 107 ? -7.384 -3.727 -1.098 1.00 83.69 107 ILE A CA 1
ATOM 809 C C . ILE A 1 107 ? -7.368 -2.370 -1.799 1.00 83.69 107 ILE A C 1
ATOM 811 O O . ILE A 1 107 ? -6.339 -1.949 -2.325 1.00 83.69 107 ILE A O 1
ATOM 815 N N . TYR A 1 108 ? -8.506 -1.689 -1.783 1.00 86.75 108 TYR A N 1
ATOM 816 C CA . TYR A 1 108 ? -8.673 -0.331 -2.282 1.00 86.75 108 TYR A CA 1
ATOM 817 C C . TYR A 1 108 ? -8.782 0.614 -1.098 1.00 86.75 108 TYR A C 1
ATOM 819 O O . TYR A 1 108 ? -9.497 0.319 -0.142 1.00 86.75 108 TYR A O 1
ATOM 827 N N . VAL A 1 109 ? -8.089 1.745 -1.164 1.00 86.19 109 VAL A N 1
ATOM 828 C CA . VAL A 1 109 ? -8.079 2.765 -0.111 1.00 86.19 109 VAL A CA 1
ATOM 829 C C . VAL A 1 109 ? -8.414 4.107 -0.746 1.00 86.19 109 VAL A C 1
ATOM 831 O O . VAL A 1 109 ? -7.886 4.436 -1.807 1.00 86.19 109 VAL A O 1
ATOM 834 N N . THR A 1 110 ? -9.308 4.862 -0.115 1.00 88.88 110 THR A N 1
ATOM 835 C CA . THR A 1 110 ? -9.547 6.271 -0.440 1.00 88.88 110 THR A CA 1
ATOM 836 C C . THR A 1 110 ? -8.626 7.112 0.433 1.00 88.88 110 THR A C 1
ATOM 838 O O . THR A 1 110 ? -8.851 7.179 1.645 1.00 88.88 110 THR A O 1
ATOM 841 N N . ASP A 1 111 ? -7.596 7.692 -0.174 1.00 80.06 111 ASP A N 1
ATOM 842 C CA . ASP A 1 111 ? -6.632 8.596 0.467 1.00 80.06 111 ASP A CA 1
ATOM 843 C C . ASP A 1 111 ? -7.028 10.072 0.337 1.00 80.06 111 ASP A C 1
ATOM 845 O O . ASP A 1 111 ? -7.517 10.450 -0.753 1.00 80.06 111 ASP A O 1
#

Sequence (111 aa):
MSYPLMLWLQMGVGSLLLSGCAATHHELRYDSMGQTSAVVWPQAPEQARYRFVGQLTGEENFRLGAGERESLGLRAIKWLVGLASGKATPNILQRPQGGTVGSDGRIYVTD

Secondary structure (DSSP, 8-state):
--HHHHHHHHHHHHHHHH----PPPEEE--B--TT----EESPTTSPP-EE---B--BGGGEEE-TT-PPPHHHHHHHHHTTTTS------B-SS--EEEE-TTS-EEEE-

Foldseek 3Di:
DCVVVVVVVVVVVVVVVVPDDPDFDWDQAFPPPPPPDQDFPPDPPDDTDDTDPHDDFFQVRIDGPDPDDDDPVNVVVCVVVVVNDDPDPTDTDDDWPDWDQDPVRDIDTDD

pLDDT: mean 77.84, std 10.76, range [53.44, 94.0]